Protein AF-A0A520EGP3-F1 (afdb_monomer)

Sequence (82 aa):
PGSRRQHYCVSVDMWADAFVTKQSSLYQVSAVADEGIRVLGEGTTAGDRMEDLRDFFDFMAAEMPRMLADWRSQRKDRTPGR

Foldseek 3Di:
DDDPPPPPPVPLVVVVVVLLVVLVVLQVLLVVLVVQLVVVDPPDPSNVVSVVSNVVSNVVSVCSVVVSVVVVVVVVVVDDDD

Secondary structure (DSSP, 8-state):
-----------HHHHHHHHHHHHHHHHHHHHHHHHHHHHH-TTSHHHHHHHHHHHHHHHHHHHHHHHHHHHHHHHHHT----

Structure (mmCIF, N/CA/C/O backbone):
data_AF-A0A520EGP3-F1
#
_entry.id   AF-A0A520EGP3-F1
#
loop_
_atom_site.group_PDB
_atom_site.id
_atom_site.type_symbol
_atom_site.label_atom_id
_atom_site.label_alt_id
_atom_site.label_comp_id
_atom_site.label_asym_id
_atom_site.label_entity_id
_atom_site.label_seq_id
_atom_site.pdbx_PDB_ins_code
_atom_site.Cartn_x
_atom_site.Cartn_y
_atom_site.Cartn_z
_atom_site.occupancy
_atom_site.B_iso_or_equiv
_atom_site.auth_seq_id
_atom_site.auth_comp_id
_atom_site.auth_asym_id
_atom_site.auth_atom_id
_atom_site.pdbx_PDB_model_num
ATOM 1 N N . PRO A 1 1 ? 40.291 16.112 -25.633 1.00 48.25 1 PRO A N 1
ATOM 2 C CA . PRO A 1 1 ? 40.060 15.551 -24.278 1.00 48.25 1 PRO A CA 1
ATOM 3 C C . PRO A 1 1 ? 38.608 15.822 -23.851 1.00 48.25 1 PRO A C 1
ATOM 5 O O . PRO A 1 1 ? 38.310 16.784 -23.153 1.00 48.25 1 PRO A O 1
ATOM 8 N N . GLY A 1 2 ? 37.688 15.051 -24.433 1.00 52.31 2 GLY A N 1
ATOM 9 C CA . GLY A 1 2 ? 36.265 15.366 -24.466 1.00 52.31 2 GLY A CA 1
ATOM 10 C C . GLY A 1 2 ? 35.443 14.393 -23.638 1.00 52.31 2 GLY A C 1
ATOM 11 O O . GLY A 1 2 ? 35.466 13.197 -23.885 1.00 52.31 2 GLY A O 1
ATOM 12 N N . SER A 1 3 ? 34.689 14.966 -22.703 1.00 53.66 3 SER A N 1
ATOM 13 C CA . SER A 1 3 ? 33.415 14.466 -22.194 1.00 53.66 3 SER A CA 1
ATOM 14 C C . SER A 1 3 ? 33.404 13.034 -21.646 1.00 53.66 3 SER A C 1
ATOM 16 O O . SER A 1 3 ? 33.033 12.079 -22.323 1.00 53.66 3 SER A O 1
ATOM 18 N N . ARG A 1 4 ? 33.644 12.903 -20.336 1.00 57.94 4 ARG A N 1
ATOM 19 C CA . ARG A 1 4 ? 33.099 11.788 -19.547 1.00 57.94 4 ARG A CA 1
ATOM 20 C C . ARG A 1 4 ? 31.592 12.028 -19.367 1.00 57.94 4 ARG A C 1
ATOM 22 O O . ARG A 1 4 ? 31.117 12.316 -18.273 1.00 57.94 4 ARG A O 1
ATOM 29 N N . ARG A 1 5 ? 30.844 12.012 -20.475 1.00 55.25 5 ARG A N 1
ATOM 30 C CA . ARG A 1 5 ? 29.381 12.042 -20.472 1.00 55.25 5 ARG A CA 1
ATOM 31 C C . ARG A 1 5 ? 28.929 10.700 -19.914 1.00 55.25 5 ARG A C 1
ATOM 33 O O . ARG A 1 5 ? 28.839 9.713 -20.635 1.00 55.25 5 ARG A O 1
ATOM 40 N N . GLN A 1 6 ? 28.699 10.651 -18.605 1.00 49.09 6 GLN A N 1
ATOM 41 C CA . GLN A 1 6 ? 27.884 9.589 -18.038 1.00 49.09 6 GLN A CA 1
ATOM 42 C C . GLN A 1 6 ? 26.473 9.802 -18.568 1.00 49.09 6 GLN A C 1
ATOM 44 O O . GLN A 1 6 ? 25.745 10.687 -18.118 1.00 49.09 6 GLN A O 1
ATOM 49 N N . HIS A 1 7 ? 26.120 9.033 -19.590 1.00 51.62 7 HIS A N 1
ATOM 50 C CA . HIS A 1 7 ? 24.740 8.881 -19.995 1.00 51.62 7 HIS A CA 1
ATOM 51 C C . HIS A 1 7 ? 24.031 8.135 -18.862 1.00 51.62 7 HIS A C 1
ATOM 53 O O . HIS A 1 7 ? 23.983 6.909 -18.859 1.00 51.62 7 HIS A O 1
ATOM 59 N N . TYR A 1 8 ? 23.471 8.871 -17.899 1.00 48.59 8 TYR A N 1
ATOM 60 C CA . TYR A 1 8 ? 22.352 8.375 -17.103 1.00 48.59 8 TYR A CA 1
ATOM 61 C C . TYR A 1 8 ? 21.151 8.294 -18.048 1.00 48.59 8 TYR A C 1
ATOM 63 O O . TYR A 1 8 ? 20.237 9.114 -18.013 1.00 48.59 8 TYR A O 1
ATOM 71 N N . CYS A 1 9 ? 21.184 7.344 -18.983 1.00 52.56 9 CYS A N 1
ATOM 72 C CA . CYS A 1 9 ? 19.946 6.882 -19.569 1.00 52.56 9 CYS A CA 1
ATOM 73 C C . CYS A 1 9 ? 19.159 6.327 -18.395 1.00 52.56 9 CYS A C 1
ATOM 75 O O . CYS A 1 9 ? 19.643 5.439 -17.696 1.00 52.56 9 CYS A O 1
ATOM 77 N N . VAL A 1 10 ? 17.976 6.886 -18.159 1.00 53.19 10 VAL A N 1
ATOM 78 C CA . VAL A 1 10 ? 16.982 6.256 -17.306 1.00 53.19 10 VAL A CA 1
ATOM 79 C C . VAL A 1 10 ? 16.672 4.922 -17.977 1.00 53.19 10 VAL A C 1
ATOM 81 O O . VAL A 1 10 ? 15.875 4.853 -18.915 1.00 53.19 10 VAL A O 1
ATOM 84 N N . SER A 1 11 ? 17.450 3.900 -17.611 1.00 56.47 11 SER A N 1
ATOM 85 C CA . SER A 1 11 ? 17.319 2.558 -18.153 1.00 56.47 11 SER A CA 1
ATOM 86 C C . SER A 1 11 ? 15.897 2.115 -17.856 1.00 56.47 11 SER A C 1
ATOM 88 O O . SER A 1 11 ? 15.333 2.463 -16.817 1.00 56.47 11 SER A O 1
ATOM 90 N N . VAL A 1 12 ? 15.311 1.345 -18.765 1.00 59.41 12 VAL A N 1
ATOM 91 C CA . VAL A 1 12 ? 14.017 0.681 -18.553 1.00 59.41 12 VAL A CA 1
ATOM 92 C C . VAL A 1 12 ? 13.988 -0.058 -17.202 1.00 59.41 12 VAL A C 1
ATOM 94 O O . VAL A 1 12 ? 12.924 -0.168 -16.592 1.00 59.41 12 VAL A O 1
ATOM 97 N N . ASP A 1 13 ? 15.158 -0.467 -16.712 1.00 67.38 13 ASP A N 1
ATOM 98 C CA . ASP A 1 13 ? 15.365 -1.133 -15.427 1.00 67.38 13 ASP A CA 1
ATOM 99 C C . ASP A 1 13 ? 15.184 -0.190 -14.228 1.00 67.38 13 ASP A C 1
ATOM 101 O O . ASP A 1 13 ? 14.534 -0.565 -13.262 1.00 67.38 13 ASP A O 1
ATOM 105 N N . MET A 1 14 ? 15.618 1.076 -14.308 1.00 79.12 14 MET A N 1
ATOM 106 C CA . MET A 1 14 ? 15.478 2.030 -13.195 1.00 79.12 14 MET A CA 1
ATOM 107 C C . MET A 1 14 ? 14.006 2.297 -12.856 1.00 79.12 14 MET A C 1
ATOM 109 O O . MET A 1 14 ? 13.635 2.382 -11.686 1.00 79.12 14 MET A O 1
ATOM 113 N N . TRP A 1 15 ? 13.151 2.421 -13.876 1.00 76.69 15 TRP A N 1
ATOM 114 C CA . TRP A 1 15 ? 11.712 2.581 -13.655 1.00 76.69 15 TRP A CA 1
ATOM 115 C C . TRP A 1 15 ? 11.072 1.312 -13.101 1.00 76.69 15 TRP A C 1
ATOM 117 O O . TRP A 1 15 ? 10.157 1.411 -12.289 1.00 76.69 15 TRP A O 1
ATOM 127 N N . ALA A 1 16 ? 11.548 0.138 -13.520 1.00 82.31 16 ALA A N 1
ATOM 128 C CA . ALA A 1 16 ? 11.068 -1.134 -12.997 1.00 82.31 16 ALA A CA 1
ATOM 129 C C . ALA A 1 16 ? 11.421 -1.292 -11.512 1.00 82.31 16 ALA A C 1
ATOM 131 O O . ALA A 1 16 ? 10.538 -1.580 -10.707 1.00 82.31 16 ALA A O 1
ATOM 132 N N . ASP A 1 17 ? 12.669 -1.011 -11.143 1.00 86.56 17 ASP A N 1
ATOM 133 C CA . ASP A 1 17 ? 13.160 -1.100 -9.766 1.00 86.56 17 ASP A CA 1
ATOM 134 C C . ASP A 1 17 ? 12.457 -0.092 -8.845 1.00 86.56 17 ASP A C 1
ATOM 136 O O . ASP A 1 17 ? 12.047 -0.426 -7.728 1.00 86.56 17 ASP A O 1
ATOM 140 N N . ALA A 1 18 ? 12.244 1.139 -9.326 1.00 87.94 18 ALA A N 1
ATOM 141 C CA . ALA A 1 18 ? 11.463 2.144 -8.610 1.00 87.94 18 ALA A CA 1
ATOM 142 C C . ALA A 1 18 ? 10.006 1.693 -8.394 1.00 87.94 18 ALA A C 1
ATOM 144 O O . ALA A 1 18 ? 9.458 1.890 -7.308 1.00 87.94 18 ALA A O 1
ATOM 145 N N . PHE A 1 19 ? 9.389 1.051 -9.394 1.00 89.94 19 PHE A N 1
ATOM 146 C CA . PHE A 1 19 ? 8.037 0.495 -9.283 1.00 89.94 19 PHE A CA 1
ATOM 147 C C . PHE A 1 19 ? 7.959 -0.642 -8.266 1.00 89.94 19 PHE A C 1
ATOM 149 O O . PHE A 1 19 ? 7.053 -0.635 -7.440 1.00 89.94 19 PHE A O 1
ATOM 156 N N . VAL A 1 20 ? 8.915 -1.575 -8.279 1.00 90.69 20 VAL A N 1
ATOM 157 C CA . VAL A 1 20 ? 8.988 -2.677 -7.302 1.00 90.69 20 VAL A CA 1
ATOM 158 C C . VAL A 1 20 ? 9.170 -2.133 -5.887 1.00 90.69 20 VAL A C 1
ATOM 160 O O . VAL A 1 20 ? 8.471 -2.546 -4.962 1.00 90.69 20 VAL A O 1
ATOM 163 N N . THR A 1 21 ? 10.059 -1.153 -5.718 1.00 92.81 21 THR A N 1
ATOM 164 C CA . THR A 1 21 ? 10.282 -0.497 -4.423 1.00 92.81 21 THR A CA 1
ATOM 165 C C . THR A 1 21 ? 8.996 0.160 -3.930 1.00 92.81 21 THR A C 1
ATOM 167 O O . THR A 1 21 ? 8.584 -0.047 -2.789 1.00 92.81 21 THR A O 1
ATOM 170 N N . LYS A 1 22 ? 8.313 0.905 -4.807 1.00 93.75 22 LYS A N 1
ATOM 171 C CA . LYS A 1 22 ? 7.050 1.558 -4.466 1.00 93.75 22 LYS A CA 1
ATOM 172 C C . LYS A 1 22 ? 5.945 0.548 -4.151 1.00 93.75 22 LYS A C 1
ATOM 174 O O . LYS A 1 22 ? 5.220 0.761 -3.185 1.00 93.75 22 LYS A O 1
ATOM 179 N N . GLN A 1 23 ? 5.833 -0.532 -4.923 1.00 95.50 23 GLN A N 1
ATOM 180 C CA . GLN A 1 23 ? 4.880 -1.617 -4.692 1.00 95.50 23 GLN A CA 1
ATOM 181 C C . GLN A 1 23 ? 5.080 -2.243 -3.306 1.00 95.50 23 GLN A C 1
ATOM 183 O O . GLN A 1 23 ? 4.120 -2.389 -2.557 1.00 95.50 23 GLN A O 1
ATOM 188 N N . SER A 1 24 ? 6.329 -2.532 -2.933 1.00 96.19 24 SER A N 1
ATOM 189 C CA . SER A 1 24 ? 6.666 -3.048 -1.602 1.00 96.19 24 SER A CA 1
ATOM 190 C C . SER A 1 24 ? 6.228 -2.092 -0.486 1.00 96.19 24 SER A C 1
ATOM 192 O O . SER A 1 24 ? 5.594 -2.513 0.478 1.00 96.19 24 SER A O 1
ATOM 194 N N . SER A 1 25 ? 6.462 -0.784 -0.640 1.00 97.38 25 SER A N 1
ATOM 195 C CA . SER A 1 25 ? 6.000 0.207 0.342 1.00 97.38 25 SER A CA 1
ATOM 196 C C . SER A 1 25 ? 4.476 0.285 0.472 1.00 97.38 25 SER A C 1
ATOM 198 O O . SER A 1 25 ? 3.986 0.589 1.553 1.00 97.38 25 SER A O 1
ATOM 200 N N . LEU A 1 26 ? 3.711 0.031 -0.595 1.00 97.88 26 LEU A N 1
ATOM 201 C CA . LEU A 1 26 ? 2.245 -0.014 -0.510 1.00 97.88 26 LEU A CA 1
ATOM 202 C C . LEU A 1 26 ? 1.781 -1.224 0.313 1.00 97.88 26 LEU A C 1
ATOM 204 O O . LEU A 1 26 ? 0.967 -1.058 1.218 1.00 97.88 26 LEU A O 1
ATOM 208 N N . TYR A 1 27 ? 2.378 -2.399 0.090 1.00 98.06 27 TYR A N 1
ATOM 209 C CA . TYR A 1 27 ? 2.106 -3.580 0.916 1.00 98.06 27 TYR A CA 1
ATOM 210 C C . TYR A 1 27 ? 2.513 -3.393 2.380 1.00 98.06 27 TYR A C 1
ATOM 212 O O . TYR A 1 27 ? 1.853 -3.915 3.272 1.00 98.06 27 TYR A O 1
ATOM 220 N N . GLN A 1 28 ? 3.561 -2.616 2.662 1.00 97.81 28 GLN A N 1
ATOM 221 C CA . GLN A 1 28 ?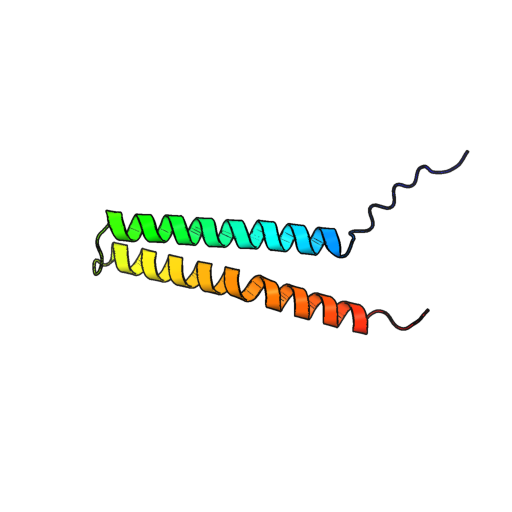 3.914 -2.271 4.043 1.00 97.81 28 GLN A CA 1
ATOM 222 C C . GLN A 1 28 ? 2.811 -1.462 4.734 1.00 97.81 28 GLN A C 1
ATOM 224 O O . GLN A 1 28 ? 2.527 -1.707 5.903 1.00 97.81 28 GLN A O 1
ATOM 229 N N . VAL A 1 29 ? 2.170 -0.525 4.028 1.00 97.81 29 VAL A N 1
ATOM 230 C CA . VAL A 1 29 ? 1.034 0.229 4.582 1.00 97.81 29 VAL A CA 1
ATOM 231 C C . VAL A 1 29 ? -0.152 -0.699 4.842 1.00 97.81 29 VAL A C 1
ATOM 233 O O . VAL A 1 29 ? -0.727 -0.633 5.925 1.00 97.81 29 VAL A O 1
ATOM 236 N N . SER A 1 30 ? -0.466 -1.595 3.903 1.00 97.75 30 SER A N 1
ATOM 237 C CA . SER A 1 30 ? -1.502 -2.621 4.086 1.00 97.75 30 SER A CA 1
ATOM 238 C C . SER A 1 30 ? -1.230 -3.504 5.315 1.00 97.75 30 SER A C 1
ATOM 240 O O . SER A 1 30 ? -2.090 -3.652 6.179 1.00 97.75 30 SER A O 1
ATOM 242 N N . ALA A 1 31 ? 0.005 -3.982 5.490 1.00 97.88 31 ALA A N 1
ATOM 243 C CA . ALA A 1 31 ? 0.383 -4.792 6.649 1.00 97.88 31 ALA A CA 1
ATOM 244 C C . ALA A 1 31 ? 0.241 -4.040 7.988 1.00 97.88 31 ALA A C 1
ATOM 246 O O . ALA A 1 31 ? -0.162 -4.624 8.994 1.00 97.88 31 ALA A O 1
ATOM 247 N N . VAL A 1 32 ? 0.553 -2.738 8.012 1.00 97.94 32 VAL A N 1
ATOM 248 C CA . VAL A 1 32 ? 0.322 -1.887 9.192 1.00 97.94 32 VAL A CA 1
ATOM 249 C C . VAL A 1 32 ? -1.174 -1.694 9.442 1.00 97.94 32 VAL A C 1
ATOM 251 O O . VAL A 1 32 ? -1.601 -1.692 10.596 1.00 97.94 32 VAL A O 1
ATOM 254 N N . ALA A 1 33 ? -1.974 -1.552 8.384 1.00 96.62 33 ALA A N 1
ATOM 255 C CA . ALA A 1 33 ? -3.421 -1.451 8.507 1.00 96.62 33 ALA A CA 1
ATOM 256 C C . ALA A 1 33 ? -4.020 -2.724 9.125 1.00 96.62 33 ALA A C 1
ATOM 258 O O . ALA A 1 33 ? -4.826 -2.636 10.049 1.00 96.62 33 ALA A O 1
ATOM 259 N N . ASP A 1 34 ? -3.532 -3.890 8.705 1.00 96.62 34 ASP A N 1
ATOM 260 C CA . ASP A 1 34 ? -3.939 -5.199 9.216 1.00 96.62 34 ASP A CA 1
ATOM 261 C C . ASP A 1 34 ? -3.598 -5.391 10.710 1.00 96.62 34 ASP A C 1
ATOM 263 O O . ASP A 1 34 ? -4.397 -5.918 11.485 1.00 96.62 34 ASP A O 1
ATOM 267 N N . GLU A 1 35 ? -2.449 -4.878 11.165 1.00 96.69 35 GLU A N 1
ATOM 268 C CA . GLU A 1 35 ? -2.142 -4.796 12.603 1.00 96.69 35 GLU A CA 1
ATOM 269 C C . GLU A 1 35 ? -3.094 -3.848 13.341 1.00 96.69 35 GLU A C 1
ATOM 271 O O . GLU A 1 35 ? -3.553 -4.150 14.443 1.00 96.69 35 GLU A O 1
ATOM 276 N N . GLY A 1 36 ? -3.451 -2.723 12.721 1.00 95.06 36 GLY A N 1
ATOM 277 C CA . GLY A 1 36 ? -4.439 -1.795 13.264 1.00 95.06 36 GLY A CA 1
ATOM 278 C C . GLY A 1 36 ? -5.813 -2.435 13.474 1.00 95.06 36 GLY A C 1
ATOM 279 O O . GLY A 1 36 ? -6.430 -2.188 14.508 1.00 95.06 36 GLY A O 1
ATOM 280 N N . ILE A 1 37 ? -6.266 -3.296 12.556 1.00 96.38 37 ILE A N 1
ATOM 281 C CA . ILE A 1 37 ? -7.519 -4.059 12.699 1.00 96.38 37 ILE A CA 1
ATOM 282 C C . ILE A 1 37 ? -7.455 -4.954 13.942 1.00 96.38 37 ILE A C 1
ATOM 284 O O . ILE A 1 37 ? -8.364 -4.915 14.774 1.00 96.38 37 ILE A O 1
ATOM 288 N N . ARG A 1 38 ? -6.351 -5.694 14.127 1.00 95.19 38 ARG A N 1
ATOM 289 C CA . ARG A 1 38 ? -6.152 -6.559 15.306 1.00 95.19 38 ARG A CA 1
ATOM 290 C C . ARG A 1 38 ? -6.173 -5.785 16.624 1.00 95.19 38 ARG A C 1
ATOM 292 O O . ARG A 1 38 ? -6.690 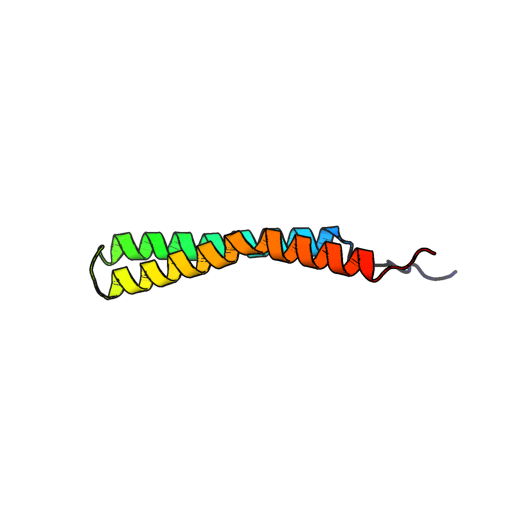-6.292 17.616 1.00 95.19 38 ARG A O 1
ATOM 299 N N . VAL A 1 39 ? -5.623 -4.570 16.644 1.00 96.38 39 VAL A N 1
ATOM 300 C CA . VAL A 1 39 ? -5.569 -3.718 17.846 1.00 96.38 39 VAL A CA 1
ATOM 301 C C . VAL A 1 39 ? -6.913 -3.049 18.144 1.00 96.38 39 VAL A C 1
ATOM 303 O O . VAL A 1 39 ? -7.310 -2.957 19.304 1.00 96.38 39 VAL A O 1
ATOM 306 N N . LEU A 1 40 ? -7.605 -2.554 17.116 1.00 94.81 40 LEU A N 1
ATOM 307 C CA . LEU A 1 40 ? -8.850 -1.790 17.262 1.00 94.81 40 LEU A CA 1
ATOM 308 C C . LEU A 1 40 ? -10.091 -2.685 17.383 1.00 94.81 40 LEU A C 1
ATOM 310 O O . LEU A 1 40 ? -11.116 -2.232 17.890 1.00 94.81 40 LEU A O 1
ATOM 314 N N . GLY A 1 41 ? -9.982 -3.945 16.963 1.00 91.62 41 GLY A N 1
ATOM 315 C CA . GLY A 1 41 ? -11.052 -4.932 16.977 1.00 91.62 41 GLY A CA 1
ATOM 316 C C . GLY A 1 41 ? -11.838 -4.957 15.668 1.00 91.62 41 GLY A C 1
ATOM 317 O O . GLY A 1 41 ? -12.298 -3.920 15.174 1.00 91.62 41 GLY A O 1
ATOM 318 N N . GLU A 1 42 ? -12.020 -6.167 15.141 1.00 90.06 42 GLU A N 1
ATOM 319 C CA . GLU A 1 42 ? -12.857 -6.455 13.974 1.00 90.06 42 GLU A CA 1
ATOM 320 C C . GLU A 1 42 ? -14.319 -6.052 14.234 1.00 90.06 42 GLU A C 1
ATOM 322 O O . GLU A 1 42 ? -14.853 -6.262 15.327 1.00 90.06 42 GLU A O 1
ATOM 327 N N . GLY A 1 43 ? -14.968 -5.446 13.235 1.00 88.19 43 GLY A N 1
ATOM 328 C CA . GLY A 1 43 ? -16.366 -5.004 13.318 1.00 88.19 43 GLY A CA 1
ATOM 329 C C . GLY A 1 43 ? -16.603 -3.746 14.161 1.00 88.19 43 GLY A C 1
ATOM 330 O O . GLY A 1 43 ? -17.749 -3.399 14.456 1.00 88.19 43 GLY A O 1
ATOM 331 N N . THR A 1 44 ? -15.540 -3.052 14.577 1.00 95.88 44 THR A N 1
ATOM 332 C CA . THR A 1 44 ? -15.646 -1.692 15.117 1.00 95.88 44 THR A CA 1
ATOM 333 C C . THR A 1 44 ? -15.553 -0.679 13.979 1.00 95.88 44 THR A C 1
ATOM 335 O O . THR A 1 44 ? -14.828 -0.891 13.016 1.00 95.88 44 THR A O 1
ATOM 338 N N . THR A 1 45 ? -16.168 0.501 14.120 1.00 95.75 45 THR A N 1
ATOM 339 C CA . THR A 1 45 ? -16.034 1.574 13.110 1.00 95.75 45 THR A CA 1
ATOM 340 C C . THR A 1 45 ? -14.573 1.951 12.829 1.00 95.75 45 THR A C 1
ATOM 342 O O . THR A 1 45 ? -14.247 2.420 11.742 1.00 95.75 45 THR A O 1
ATOM 345 N N . ALA A 1 46 ? -13.686 1.805 13.818 1.00 94.25 46 ALA A N 1
ATOM 346 C CA . ALA A 1 46 ? -12.262 2.061 13.640 1.00 94.25 46 ALA A CA 1
ATOM 347 C C . ALA A 1 46 ? -11.566 0.912 12.887 1.00 94.25 46 ALA A C 1
ATOM 349 O O . ALA A 1 46 ? -10.747 1.193 12.017 1.00 94.25 46 ALA A O 1
ATOM 350 N N . GLY A 1 47 ? -11.929 -0.343 13.170 1.00 96.75 47 GLY A N 1
ATOM 351 C CA . GLY A 1 47 ? -11.482 -1.523 12.428 1.00 96.75 47 GLY A CA 1
ATOM 352 C C . GLY A 1 47 ? -11.918 -1.489 10.963 1.00 96.75 47 GLY A C 1
ATOM 353 O O . GLY A 1 47 ? -11.069 -1.615 10.089 1.00 96.75 47 GLY A O 1
ATOM 354 N N . ASP A 1 48 ? -13.187 -1.180 10.687 1.00 96.38 48 ASP A N 1
ATOM 355 C CA . ASP A 1 48 ? -13.729 -1.106 9.319 1.00 96.38 48 ASP A CA 1
ATOM 356 C C . ASP A 1 48 ? -12.988 -0.063 8.460 1.00 96.38 48 ASP A C 1
ATOM 358 O O . ASP A 1 48 ? -12.745 -0.259 7.272 1.00 96.38 48 ASP A O 1
ATOM 362 N N . ARG A 1 49 ? -12.570 1.059 9.064 1.00 96.25 49 ARG A N 1
ATOM 363 C CA . ARG A 1 49 ? -11.750 2.075 8.377 1.00 96.25 49 ARG A CA 1
ATOM 364 C C . ARG A 1 49 ? -10.348 1.571 8.049 1.00 96.25 49 ARG A C 1
ATOM 366 O O . ARG A 1 49 ? -9.781 1.973 7.038 1.00 96.25 49 ARG A O 1
ATOM 373 N N . MET A 1 50 ? -9.767 0.755 8.926 1.00 97.69 50 MET A N 1
ATOM 374 C CA . MET A 1 50 ? -8.457 0.154 8.685 1.00 97.69 50 MET A CA 1
ATOM 375 C C . MET A 1 50 ? -8.544 -0.959 7.640 1.00 97.69 50 MET A C 1
ATOM 377 O O . MET A 1 50 ? -7.609 -1.114 6.862 1.00 97.69 50 MET A O 1
ATOM 381 N N . GLU A 1 51 ? -9.667 -1.672 7.570 1.00 97.62 51 GLU A N 1
ATOM 382 C CA . GLU A 1 51 ? -9.949 -2.634 6.504 1.00 97.62 51 GLU A CA 1
ATOM 383 C C . GLU A 1 51 ? -10.058 -1.953 5.135 1.00 97.62 51 GLU A C 1
ATOM 385 O O . GLU A 1 51 ? -9.340 -2.338 4.217 1.00 97.62 51 GLU A O 1
ATOM 390 N N . ASP A 1 52 ? -10.832 -0.870 5.018 1.00 97.56 52 ASP A N 1
ATOM 391 C CA . ASP A 1 52 ? -10.916 -0.089 3.772 1.00 97.56 52 ASP A CA 1
ATOM 392 C C . ASP A 1 52 ? -9.536 0.434 3.329 1.00 97.56 52 ASP A C 1
ATOM 394 O O . ASP A 1 52 ? -9.162 0.368 2.155 1.00 97.56 52 ASP A O 1
ATOM 398 N N . LEU A 1 53 ? -8.719 0.886 4.289 1.00 97.56 53 LEU A N 1
ATOM 399 C CA . LEU A 1 53 ? -7.344 1.305 4.029 1.00 97.56 53 LEU A CA 1
ATOM 400 C C . LEU A 1 53 ? -6.481 0.142 3.517 1.00 97.56 53 LEU A C 1
ATOM 402 O O . LEU A 1 53 ? -5.780 0.303 2.517 1.00 97.56 53 LEU A O 1
ATOM 406 N N . ARG A 1 54 ? -6.515 -1.014 4.191 1.00 98.06 54 ARG A N 1
ATOM 407 C CA . ARG A 1 54 ? -5.772 -2.221 3.799 1.00 98.06 54 ARG A CA 1
ATOM 408 C C . ARG A 1 54 ? -6.122 -2.615 2.367 1.00 98.06 54 ARG A C 1
ATOM 410 O O . ARG A 1 54 ? -5.232 -2.691 1.519 1.00 98.06 54 ARG A O 1
ATOM 417 N N . ASP A 1 55 ? -7.413 -2.764 2.093 1.00 98.06 55 ASP A N 1
ATOM 418 C CA . ASP A 1 55 ? -7.932 -3.229 0.811 1.00 98.06 55 ASP A CA 1
ATOM 419 C C . ASP A 1 55 ? -7.581 -2.251 -0.323 1.00 98.06 55 ASP A C 1
ATOM 421 O O . ASP A 1 55 ? -7.169 -2.662 -1.413 1.00 98.06 55 ASP A O 1
ATOM 425 N N . PHE A 1 56 ? -7.650 -0.941 -0.063 1.00 98.06 56 PHE A N 1
ATOM 426 C CA . PHE A 1 56 ? -7.237 0.077 -1.027 1.00 98.06 56 PHE A CA 1
ATOM 427 C C . PHE A 1 56 ? -5.740 -0.001 -1.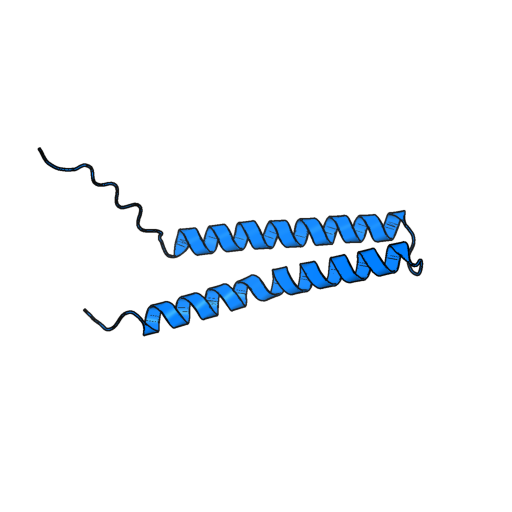363 1.00 98.06 56 PHE A C 1
ATOM 429 O O . PHE A 1 56 ? -5.353 0.068 -2.536 1.00 98.06 56 PHE A O 1
ATOM 436 N N . PHE A 1 57 ? -4.877 -0.142 -0.353 1.00 98.06 57 PHE A N 1
ATOM 437 C CA . PHE A 1 57 ? -3.431 -0.223 -0.568 1.00 98.06 57 PHE A CA 1
ATOM 438 C C . PHE A 1 57 ? -3.006 -1.536 -1.236 1.00 98.06 57 PHE A C 1
ATOM 440 O O . PHE A 1 57 ? -2.118 -1.500 -2.095 1.00 98.06 57 PHE A O 1
ATOM 447 N N . ASP A 1 58 ? -3.673 -2.650 -0.930 1.00 98.19 58 ASP A N 1
ATOM 448 C CA . ASP A 1 58 ? -3.483 -3.928 -1.621 1.00 98.19 58 ASP A CA 1
ATOM 449 C C . ASP A 1 58 ? -3.892 -3.842 -3.089 1.00 98.19 58 ASP A C 1
ATOM 451 O O . ASP A 1 58 ? -3.124 -4.244 -3.966 1.00 98.19 58 ASP A O 1
ATOM 455 N N . PHE A 1 59 ? -5.052 -3.246 -3.382 1.00 97.75 59 PHE A N 1
ATOM 456 C CA . PHE A 1 59 ? -5.493 -3.014 -4.756 1.00 97.75 59 PHE A CA 1
ATOM 457 C C . PHE A 1 59 ? -4.465 -2.195 -5.545 1.00 97.75 59 PHE A C 1
ATOM 459 O O . PHE A 1 59 ? -4.048 -2.591 -6.636 1.00 97.75 59 PHE A O 1
ATOM 466 N N . MET A 1 60 ? -3.998 -1.075 -4.982 1.00 97.56 60 MET A N 1
ATOM 467 C CA . MET A 1 60 ? -2.979 -0.255 -5.637 1.00 97.56 60 MET A CA 1
ATOM 468 C C . MET A 1 60 ? -1.689 -1.043 -5.879 1.00 97.56 60 MET A C 1
ATOM 470 O O . MET A 1 60 ? -1.131 -0.974 -6.973 1.00 97.56 60 MET A O 1
ATOM 474 N N . ALA A 1 61 ? -1.209 -1.797 -4.886 1.00 96.50 61 ALA A N 1
ATOM 475 C CA . ALA A 1 61 ? 0.013 -2.585 -5.004 1.00 96.50 61 ALA A CA 1
ATOM 476 C C . ALA A 1 61 ? -0.112 -3.702 -6.054 1.00 96.50 61 ALA A C 1
ATOM 478 O O . ALA A 1 61 ? 0.836 -3.947 -6.807 1.00 96.50 61 ALA A O 1
ATOM 479 N N . ALA A 1 62 ? -1.274 -4.350 -6.140 1.00 96.19 62 ALA A N 1
ATOM 480 C CA . ALA A 1 62 ? -1.571 -5.375 -7.135 1.00 96.19 62 ALA A CA 1
ATOM 481 C C . ALA A 1 62 ? -1.629 -4.813 -8.566 1.00 96.19 62 ALA A C 1
ATOM 483 O O . ALA A 1 62 ? -1.302 -5.527 -9.512 1.00 96.19 62 ALA A O 1
ATOM 484 N N . GLU A 1 63 ? -1.976 -3.533 -8.728 1.00 96.75 63 GLU A N 1
ATOM 485 C CA . GLU A 1 63 ? -2.124 -2.894 -10.038 1.00 96.75 63 GLU A CA 1
ATOM 486 C C . GLU A 1 63 ? -0.807 -2.350 -10.624 1.00 96.75 63 GLU A C 1
ATOM 488 O O . GLU A 1 63 ? -0.647 -2.209 -11.842 1.00 96.75 63 GLU A O 1
ATOM 493 N N . MET A 1 64 ? 0.191 -2.097 -9.771 1.00 94.31 64 MET A N 1
ATOM 494 C CA . MET A 1 64 ? 1.504 -1.569 -10.169 1.00 94.31 64 MET A CA 1
ATOM 495 C C . MET A 1 64 ? 2.190 -2.365 -11.305 1.00 94.31 64 MET A C 1
ATOM 497 O O . MET A 1 64 ? 2.692 -1.733 -12.243 1.00 94.31 64 MET A O 1
ATOM 501 N N . PRO A 1 65 ? 2.213 -3.718 -11.308 1.00 90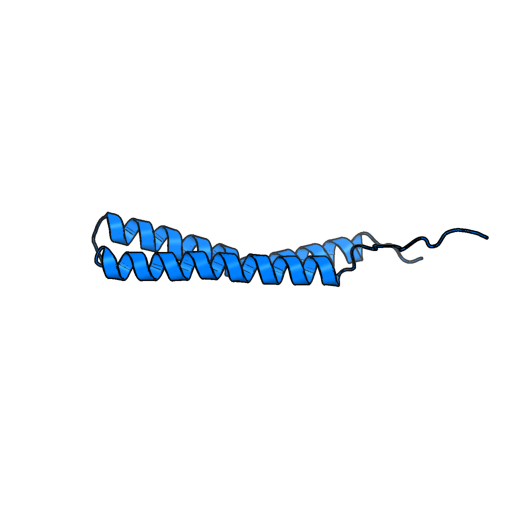.81 65 PRO A N 1
ATOM 502 C CA . PRO A 1 65 ? 2.788 -4.494 -12.409 1.00 90.81 65 PRO A CA 1
ATOM 503 C C . PRO A 1 65 ? 2.079 -4.264 -13.747 1.00 90.81 65 PRO A C 1
ATOM 505 O O . PRO A 1 65 ? 2.748 -4.171 -14.781 1.00 90.81 65 PRO A O 1
ATOM 508 N N . ARG A 1 66 ? 0.743 -4.130 -13.737 1.00 92.75 66 ARG A N 1
ATOM 509 C CA . ARG A 1 66 ? -0.050 -3.852 -14.942 1.00 92.75 66 ARG A CA 1
ATOM 510 C C . ARG A 1 66 ? 0.287 -2.473 -15.498 1.00 92.75 66 ARG A C 1
ATOM 512 O O . ARG A 1 66 ? 0.610 -2.357 -16.676 1.00 92.75 66 ARG A O 1
ATOM 519 N N . MET A 1 67 ? 0.332 -1.452 -14.641 1.00 92.75 67 MET A N 1
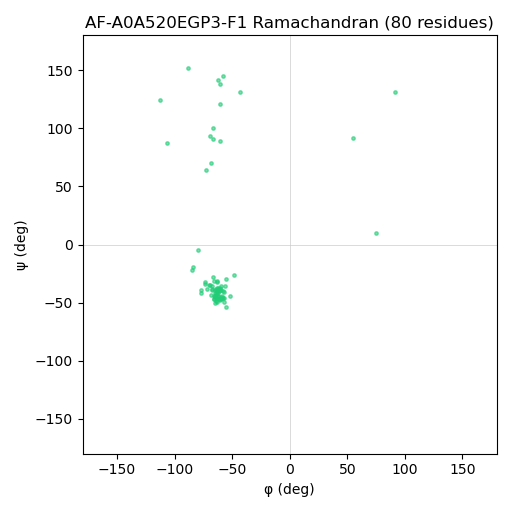ATOM 520 C CA . MET A 1 67 ? 0.719 -0.091 -15.036 1.00 92.75 67 MET A CA 1
ATOM 521 C C . MET A 1 67 ? 2.115 -0.046 -15.679 1.00 92.75 67 MET A C 1
ATOM 5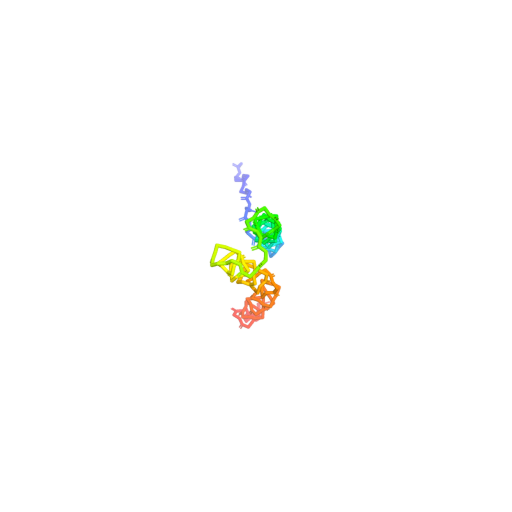23 O O . MET A 1 67 ? 2.319 0.634 -16.688 1.00 92.75 67 MET A O 1
ATOM 527 N N . LEU A 1 68 ? 3.080 -0.795 -15.132 1.00 89.62 68 LEU A N 1
ATOM 528 C CA . LEU A 1 68 ? 4.429 -0.885 -15.694 1.00 89.62 68 LEU A CA 1
ATOM 529 C C . LEU A 1 68 ? 4.444 -1.595 -17.060 1.00 89.62 68 LEU A C 1
ATOM 531 O O . LEU A 1 68 ? 5.187 -1.188 -17.959 1.00 89.62 68 LEU A O 1
ATOM 535 N N . ALA A 1 69 ? 3.641 -2.647 -17.233 1.00 89.38 69 ALA A N 1
ATOM 536 C CA . ALA A 1 69 ? 3.494 -3.346 -18.510 1.00 89.38 69 ALA A CA 1
ATOM 537 C C . ALA A 1 69 ? 2.855 -2.449 -19.585 1.00 89.38 69 ALA A C 1
ATOM 539 O O . ALA A 1 69 ? 3.369 -2.372 -20.707 1.00 89.38 69 ALA A O 1
ATOM 540 N N . ASP A 1 70 ? 1.804 -1.712 -19.226 1.00 90.88 70 ASP A N 1
ATOM 541 C CA . ASP A 1 70 ? 1.116 -0.770 -20.113 1.00 90.88 70 ASP A CA 1
ATOM 542 C C . ASP A 1 70 ? 2.062 0.354 -20.556 1.00 90.88 70 ASP A C 1
ATOM 544 O O . ASP A 1 70 ? 2.167 0.662 -21.746 1.00 90.88 70 ASP A O 1
ATOM 548 N N . TRP A 1 71 ? 2.838 0.914 -19.623 1.00 87.06 71 TRP A N 1
ATOM 549 C CA . TRP A 1 71 ? 3.864 1.913 -19.929 1.00 87.06 71 TRP A CA 1
ATOM 550 C C . TRP A 1 71 ? 4.927 1.387 -20.904 1.00 87.06 71 TRP A C 1
ATOM 552 O O . TRP A 1 71 ? 5.281 2.054 -21.882 1.00 87.06 71 TRP A O 1
ATOM 562 N N . ARG A 1 72 ? 5.439 0.171 -20.666 1.00 85.38 72 ARG A N 1
ATOM 563 C CA . ARG A 1 72 ? 6.433 -0.464 -21.548 1.00 85.38 72 ARG A CA 1
ATOM 564 C C . ARG A 1 72 ? 5.887 -0.660 -22.959 1.00 85.38 72 ARG A C 1
ATOM 566 O O . ARG A 1 72 ? 6.633 -0.448 -23.915 1.00 85.38 72 ARG A O 1
ATOM 573 N N . SER A 1 73 ? 4.618 -1.040 -23.082 1.00 87.88 73 SER A N 1
ATOM 574 C CA . SER A 1 73 ? 3.944 -1.228 -24.371 1.00 87.88 73 SER A CA 1
ATOM 575 C C . SER A 1 73 ? 3.835 0.099 -25.124 1.00 87.88 73 SER A C 1
ATOM 577 O O . SER A 1 73 ? 4.375 0.217 -26.222 1.00 87.88 73 SER A O 1
ATOM 579 N N . GLN A 1 74 ? 3.331 1.152 -24.469 1.00 87.06 74 GLN A N 1
ATOM 580 C CA . GLN A 1 74 ? 3.261 2.499 -25.052 1.00 87.06 74 GLN A CA 1
ATOM 581 C C . GLN A 1 74 ? 4.628 3.019 -25.528 1.00 87.06 74 GLN A C 1
ATOM 583 O O . GLN A 1 74 ? 4.722 3.718 -26.535 1.00 87.06 74 GLN A O 1
ATOM 588 N N . ARG A 1 75 ? 5.723 2.701 -24.821 1.00 83.19 75 ARG A N 1
ATOM 589 C CA . ARG A 1 75 ? 7.070 3.157 -25.207 1.00 83.19 75 ARG A CA 1
ATOM 590 C C . ARG A 1 75 ? 7.632 2.423 -26.426 1.00 83.19 75 ARG A C 1
ATOM 592 O O . ARG A 1 75 ? 8.375 3.031 -27.200 1.00 83.19 75 ARG A O 1
ATOM 599 N N . LYS A 1 76 ? 7.305 1.136 -26.587 1.00 78.88 76 LYS A N 1
ATOM 600 C CA . LYS A 1 76 ? 7.661 0.363 -27.786 1.00 78.88 76 LYS A CA 1
ATOM 601 C C . LYS A 1 76 ? 6.958 0.946 -29.009 1.00 78.88 76 LYS A C 1
ATOM 603 O O . LYS A 1 76 ? 7.628 1.224 -29.995 1.00 78.88 76 LYS A O 1
ATOM 608 N N . ASP A 1 77 ? 5.673 1.266 -28.881 1.00 73.81 77 ASP A N 1
ATOM 609 C CA . ASP A 1 77 ? 4.878 1.857 -29.965 1.00 73.81 77 ASP A CA 1
ATOM 610 C C . ASP A 1 77 ? 5.365 3.266 -30.349 1.00 73.81 77 ASP A C 1
ATOM 612 O O . ASP A 1 77 ? 5.318 3.665 -31.511 1.00 73.81 77 ASP A O 1
ATOM 616 N N . ARG A 1 78 ? 5.897 4.023 -29.378 1.00 68.88 78 ARG A N 1
ATOM 617 C CA . ARG A 1 78 ? 6.479 5.362 -29.591 1.00 68.88 78 ARG A CA 1
ATOM 618 C C . ARG A 1 78 ? 7.898 5.363 -30.150 1.00 68.88 78 ARG A C 1
ATOM 620 O O .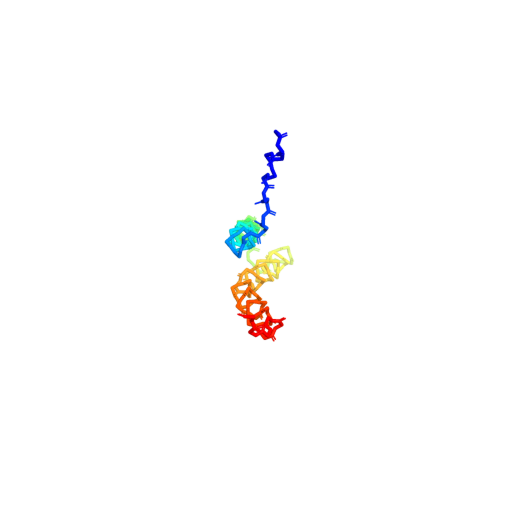 ARG A 1 78 ? 8.415 6.448 -30.408 1.00 68.88 78 ARG 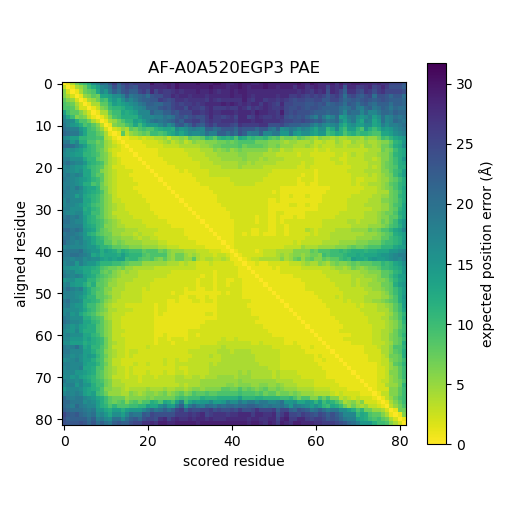A O 1
ATOM 627 N N . THR A 1 79 ? 8.541 4.208 -30.312 1.00 57.88 79 THR A N 1
ATOM 628 C CA . THR A 1 79 ? 9.858 4.109 -30.953 1.00 57.88 79 THR A CA 1
ATOM 629 C C . THR A 1 79 ? 9.675 3.499 -32.346 1.00 57.88 79 THR A C 1
ATOM 631 O O . THR A 1 79 ? 9.774 2.280 -32.477 1.00 57.88 79 THR A O 1
ATOM 634 N N . PRO A 1 80 ? 9.403 4.295 -33.403 1.00 49.66 80 PRO A N 1
ATOM 635 C CA . PRO A 1 80 ? 9.495 3.786 -34.763 1.00 49.66 80 PRO A CA 1
ATOM 636 C C . PRO A 1 80 ? 10.944 3.377 -35.025 1.00 49.66 80 PRO A C 1
ATOM 638 O O . PRO A 1 80 ? 11.869 4.055 -34.570 1.00 49.66 80 PRO A O 1
ATOM 641 N N . GLY A 1 81 ? 11.117 2.266 -35.742 1.00 58.94 81 GLY A N 1
ATOM 642 C CA . GLY A 1 81 ? 12.419 1.732 -36.125 1.00 58.94 81 GLY A CA 1
ATOM 643 C C . GLY A 1 81 ? 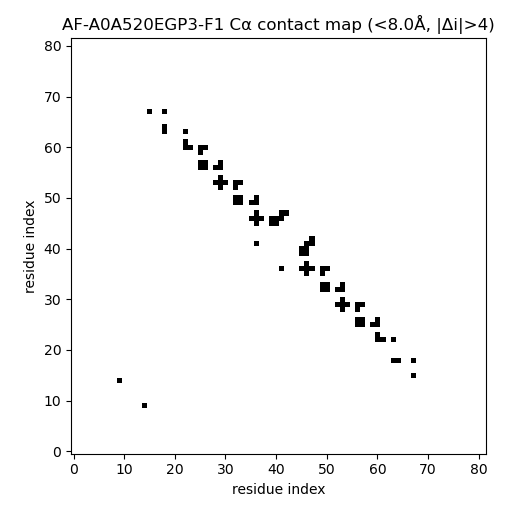13.376 2.819 -36.613 1.00 58.94 81 GLY A C 1
ATOM 644 O O . GLY A 1 81 ? 13.023 3.652 -37.451 1.00 58.94 81 GLY A O 1
ATOM 645 N N . ARG A 1 82 ? 14.585 2.790 -36.061 1.00 41.53 82 ARG A N 1
ATOM 646 C CA . ARG A 1 82 ? 15.765 3.423 -36.634 1.00 41.53 82 ARG A CA 1
ATOM 647 C C . ARG A 1 82 ? 16.703 2.328 -37.103 1.00 41.53 82 ARG A C 1
ATOM 649 O O . ARG A 1 82 ? 16.844 1.349 -36.338 1.00 41.53 82 ARG A O 1
#

Solvent-accessible surface area (backbone atoms only — not comparable to full-atom values): 4633 Å² total; per-residue (Å²): 143,79,76,92,72,76,77,78,63,83,43,78,60,55,59,49,53,52,49,53,55,51,31,52,55,31,44,51,52,19,55,52,22,54,52,46,20,70,72,60,32,79,90,32,80,69,10,52,54,23,47,54,48,19,53,52,28,44,53,54,32,67,44,48,64,56,55,53,50,53,52,53,50,57,53,53,73,71,53,72,91,127

Nearest PDB structures (foldseek):
  6jqa-assembly1_B  TM=7.863E-01  e=1.942E+00  Onion yellows phytoplasma OY-W
  6jqa-assembly1_A  TM=7.403E-01  e=3.855E+00  Onion yellows phytoplasma OY-W
  6yo0-assembly1_g1  TM=7.477E-01  e=4.367E+00  Tetrahymena thermophila
  6jqa-assembly1_D  TM=7.531E-01  e=4.946E+00  Onion yellows phytoplasma OY-W
  3g6b-assembly1_A  TM=5.846E-01  e=8.144E+00  Thermotoga maritima

Radius of gyration: 19.84 Å; Cα contacts (8 Å, |Δi|>4): 47; chains: 1; bounding box: 56×22×54 Å

pLDDT: mean 84.62, std 17.01, range [41.53, 98.19]

Mean predicted aligned error: 8.21 Å